Protein AF-W2S6Y9-F1 (afdb_monomer_lite)

InterPro domains:
  IPR001248 Purine-cytosine permease [PF02133] (31-110)
  IPR045225 Uracil/uridine/allantoin permease [PTHR30618] (17-111)

Sequence (151 aa):
MRFKRPHLKVEQPVSTFAEGNARWTNKDLDPVPPGNRKWGVTSFIAYWISDAFNAATWQFAAGIIAVGLTWRESLGIVALAFFIISFVIALNGAIGVLHHVPFPVIARASWVSCPPLEHSESGPLLDSRDTWTFPCTVSVSAACADRCRSK

Structure (mmCIF, N/CA/C/O backbone):
data_AF-W2S6Y9-F1
#
_entry.id   AF-W2S6Y9-F1
#
loop_
_atom_site.group_PDB
_atom_site.id
_atom_site.type_symbol
_atom_site.label_atom_id
_atom_site.label_alt_id
_atom_site.label_comp_id
_atom_site.label_asym_id
_atom_site.label_entity_id
_atom_site.label_seq_id
_atom_site.pdbx_PDB_ins_code
_atom_site.Cartn_x
_atom_site.Cartn_y
_atom_site.Cartn_z
_atom_site.occupancy
_atom_site.B_iso_or_equiv
_atom_site.auth_seq_id
_atom_site.auth_comp_id
_atom_site.auth_asym_id
_atom_site.auth_atom_id
_atom_site.pdbx_PDB_model_num
ATOM 1 N N . MET A 1 1 ? 12.642 -42.847 6.358 1.00 61.81 1 MET A N 1
ATOM 2 C CA . MET A 1 1 ? 12.407 -42.600 4.915 1.00 61.81 1 MET A CA 1
ATOM 3 C C . MET A 1 1 ? 12.895 -41.195 4.574 1.00 61.81 1 MET A C 1
ATOM 5 O O . MET A 1 1 ? 12.405 -40.245 5.169 1.00 61.81 1 MET A O 1
ATOM 9 N N . ARG A 1 2 ? 13.901 -41.037 3.696 1.00 67.75 2 ARG A N 1
ATOM 10 C CA . ARG A 1 2 ? 14.373 -39.710 3.249 1.00 67.75 2 ARG A CA 1
ATOM 11 C C . ARG A 1 2 ? 13.402 -39.172 2.197 1.00 67.75 2 ARG A C 1
ATOM 13 O O . ARG A 1 2 ? 13.396 -39.649 1.068 1.00 67.75 2 ARG A O 1
ATOM 20 N N . PHE A 1 3 ? 12.594 -38.189 2.575 1.00 73.88 3 PHE A N 1
ATOM 21 C CA . PHE A 1 3 ? 11.714 -37.477 1.654 1.00 73.88 3 PHE A CA 1
ATOM 22 C C . PHE A 1 3 ? 12.581 -36.632 0.702 1.00 73.88 3 PHE A C 1
ATOM 24 O O . PHE A 1 3 ? 13.118 -35.594 1.094 1.00 73.88 3 PHE A O 1
ATOM 31 N N . LYS A 1 4 ? 12.799 -37.100 -0.535 1.00 72.12 4 LYS A N 1
ATOM 32 C CA . LYS A 1 4 ? 13.439 -36.285 -1.579 1.00 72.12 4 LYS A CA 1
ATOM 33 C C . LYS A 1 4 ? 12.458 -35.177 -1.952 1.00 72.12 4 LYS A C 1
ATOM 35 O O . LYS A 1 4 ? 11.418 -35.450 -2.541 1.00 72.12 4 LYS A O 1
ATOM 40 N N . ARG A 1 5 ? 12.777 -33.932 -1.587 1.00 74.94 5 ARG A N 1
ATOM 41 C CA . ARG A 1 5 ? 11.980 -32.772 -1.999 1.00 74.94 5 ARG A CA 1
ATOM 42 C C . ARG A 1 5 ? 12.034 -32.657 -3.528 1.00 74.94 5 ARG A C 1
ATOM 44 O O . ARG A 1 5 ? 13.147 -32.601 -4.060 1.00 74.94 5 ARG A O 1
ATOM 51 N N . PRO A 1 6 ? 10.891 -32.615 -4.231 1.00 76.88 6 PRO A N 1
ATOM 52 C CA . PRO A 1 6 ? 10.895 -32.358 -5.664 1.00 76.88 6 PRO A CA 1
ATOM 53 C C . PRO A 1 6 ? 11.530 -30.984 -5.922 1.00 76.88 6 PRO A C 1
ATOM 55 O O . PRO A 1 6 ? 11.139 -29.985 -5.322 1.00 76.88 6 PRO A O 1
ATOM 58 N N . HIS A 1 7 ? 12.557 -30.947 -6.773 1.00 71.25 7 HIS A N 1
ATOM 59 C CA . HIS A 1 7 ? 13.182 -29.706 -7.228 1.00 71.25 7 HIS A CA 1
ATOM 60 C C . HIS A 1 7 ? 12.393 -29.185 -8.429 1.00 71.25 7 HIS A C 1
ATOM 62 O O . HIS A 1 7 ? 12.665 -29.554 -9.570 1.00 71.25 7 HIS A O 1
ATOM 68 N N . LEU A 1 8 ? 11.386 -28.352 -8.159 1.00 76.06 8 LEU A N 1
ATOM 69 C CA . LEU A 1 8 ? 10.663 -27.624 -9.195 1.00 76.06 8 LEU A CA 1
ATOM 70 C C . LEU A 1 8 ? 11.560 -26.478 -9.682 1.00 76.06 8 LEU A C 1
ATOM 72 O O . LEU A 1 8 ? 11.667 -25.440 -9.030 1.00 76.06 8 LEU A O 1
ATOM 76 N N . LYS A 1 9 ? 12.263 -26.695 -10.794 1.00 70.81 9 LYS A N 1
ATOM 77 C CA . LYS A 1 9 ? 13.073 -25.661 -11.441 1.00 70.81 9 LYS A CA 1
ATOM 78 C C . LYS A 1 9 ? 12.235 -25.043 -12.556 1.00 70.81 9 LYS A C 1
ATOM 80 O O . LYS A 1 9 ? 11.995 -25.690 -13.569 1.00 70.81 9 LYS A O 1
ATOM 85 N N . VAL A 1 10 ? 11.746 -23.828 -12.328 1.00 77.19 10 VAL A N 1
ATOM 86 C CA . VAL A 1 10 ? 11.043 -23.044 -13.350 1.00 77.19 10 VAL A CA 1
ATOM 87 C C . VAL A 1 10 ? 12.092 -22.404 -14.254 1.00 77.19 10 VAL A C 1
ATOM 89 O O . VAL A 1 10 ? 13.112 -21.918 -13.762 1.00 77.19 10 VAL A O 1
ATOM 92 N N . GLU A 1 11 ? 11.869 -22.445 -15.565 1.00 77.50 11 GLU A N 1
ATOM 93 C CA . GLU A 1 11 ? 12.715 -21.742 -16.527 1.00 77.50 11 GLU A CA 1
ATOM 94 C C . GLU A 1 11 ? 12.568 -20.235 -16.305 1.00 77.50 11 GLU A C 1
ATOM 96 O O . GLU A 1 11 ? 11.463 -19.694 -16.342 1.00 77.50 11 GLU A O 1
ATOM 101 N N . GLN A 1 12 ? 13.677 -19.573 -15.986 1.00 77.50 12 GLN A N 1
ATOM 102 C CA . GLN A 1 12 ? 13.677 -18.155 -15.656 1.00 77.50 12 GLN A CA 1
ATOM 103 C C . GLN A 1 12 ? 14.039 -17.350 -16.904 1.00 77.50 12 GLN A C 1
ATOM 105 O O . GLN A 1 12 ? 15.110 -17.579 -17.473 1.00 77.50 12 GLN A O 1
ATOM 110 N N . PRO A 1 13 ? 13.183 -16.412 -17.340 1.00 78.56 13 PRO A N 1
ATOM 111 C CA . PRO A 1 13 ? 13.528 -15.515 -18.429 1.00 78.56 13 PRO A CA 1
ATOM 112 C C . PRO A 1 13 ? 14.712 -14.627 -18.029 1.00 78.56 13 PRO A C 1
ATOM 114 O O . PRO A 1 13 ? 14.745 -14.048 -16.940 1.00 78.56 13 PRO A O 1
ATOM 117 N N . VAL A 1 14 ? 15.682 -14.512 -18.937 1.00 77.06 14 VAL A N 1
ATOM 118 C CA . VAL A 1 14 ? 16.871 -13.673 -18.747 1.00 77.06 14 VAL A CA 1
ATOM 119 C C . VAL A 1 14 ? 16.438 -12.215 -18.577 1.00 77.06 14 VAL A C 1
ATOM 121 O O . VAL A 1 14 ? 15.552 -11.734 -19.292 1.00 77.06 14 VAL A O 1
ATOM 124 N N . SER A 1 15 ? 17.025 -11.529 -17.599 1.00 78.56 15 SER A N 1
ATOM 125 C CA . SER A 1 15 ? 16.760 -10.112 -17.363 1.00 78.56 15 SER A CA 1
ATOM 126 C C . SER A 1 15 ? 17.440 -9.241 -18.421 1.00 78.56 15 SER A C 1
ATOM 128 O O . SER A 1 15 ? 18.446 -9.611 -19.019 1.00 78.56 15 SER A O 1
ATOM 130 N N . THR A 1 16 ? 16.873 -8.068 -18.674 1.00 77.50 16 THR A N 1
ATOM 131 C CA . THR A 1 16 ? 17.353 -7.132 -19.704 1.00 77.50 16 THR A CA 1
ATOM 132 C C . THR A 1 16 ? 18.446 -6.202 -19.167 1.00 77.50 16 THR A C 1
ATOM 134 O O . THR A 1 16 ? 19.237 -5.654 -19.940 1.00 77.50 16 THR A O 1
ATOM 137 N N . PHE A 1 17 ? 18.492 -6.005 -17.844 1.00 69.88 17 PHE A N 1
ATOM 138 C CA . PHE A 1 17 ? 19.339 -4.994 -17.203 1.00 69.88 17 PHE A CA 1
ATOM 139 C C . PHE A 1 17 ? 20.479 -5.561 -16.347 1.00 69.88 17 PHE A C 1
ATOM 141 O O . PHE A 1 17 ? 21.421 -4.822 -16.063 1.00 69.88 17 PHE A O 1
ATOM 148 N N . ALA A 1 18 ? 20.427 -6.833 -15.937 1.00 68.31 18 ALA A N 1
ATOM 149 C CA . ALA A 1 18 ? 21.387 -7.402 -14.991 1.00 68.31 18 ALA A CA 1
ATOM 150 C C . ALA A 1 18 ? 21.903 -8.785 -15.420 1.00 68.31 18 ALA A C 1
ATOM 152 O O . ALA A 1 18 ? 21.292 -9.812 -15.126 1.00 68.31 18 ALA A O 1
ATOM 153 N N . GLU A 1 19 ? 23.089 -8.813 -16.027 1.00 66.19 19 GLU A N 1
ATOM 154 C CA . GLU A 1 19 ? 23.834 -10.045 -16.308 1.00 66.19 19 GLU A CA 1
ATOM 155 C C . GLU A 1 19 ? 24.357 -10.650 -14.988 1.00 66.19 19 GLU A C 1
ATOM 157 O O . GLU A 1 19 ? 25.044 -9.975 -14.218 1.00 66.19 19 GLU A O 1
ATOM 162 N N . GLY A 1 20 ? 24.033 -11.909 -14.673 1.00 64.75 20 GLY A N 1
ATOM 163 C CA . GLY A 1 20 ? 24.495 -12.517 -13.422 1.00 64.75 20 GLY A CA 1
ATOM 164 C C . GLY A 1 20 ? 23.851 -13.854 -13.067 1.00 64.75 20 GLY A C 1
ATOM 165 O O . GLY A 1 20 ? 23.112 -14.452 -13.843 1.00 64.75 20 GLY A O 1
ATOM 166 N N . ASN A 1 21 ? 24.146 -14.347 -11.863 1.00 69.12 21 ASN A N 1
ATOM 167 C CA . ASN A 1 21 ? 23.610 -15.615 -11.366 1.00 69.12 21 ASN A CA 1
ATOM 168 C C . ASN A 1 21 ? 22.070 -15.581 -11.342 1.00 69.12 21 ASN A C 1
ATOM 170 O O . ASN A 1 21 ? 21.498 -14.792 -10.590 1.00 69.12 21 ASN A O 1
ATOM 174 N N . ALA A 1 22 ? 21.424 -16.485 -12.089 1.00 69.69 22 ALA A N 1
ATOM 175 C CA . ALA A 1 22 ? 19.964 -16.628 -12.200 1.00 69.69 22 ALA A CA 1
ATOM 176 C C . ALA A 1 22 ? 19.229 -16.707 -10.842 1.00 69.69 22 ALA A C 1
ATOM 178 O O . ALA A 1 22 ? 18.054 -16.382 -10.727 1.00 69.69 22 ALA A O 1
ATOM 179 N N . ARG A 1 23 ? 19.930 -17.061 -9.756 1.00 72.00 23 ARG A N 1
ATOM 180 C CA . ARG A 1 23 ? 19.391 -16.970 -8.391 1.00 72.00 23 ARG A CA 1
ATOM 181 C C . ARG A 1 23 ? 18.956 -15.549 -7.999 1.00 72.00 23 ARG A C 1
ATOM 183 O O . ARG A 1 23 ? 18.033 -15.397 -7.201 1.00 72.00 23 ARG A O 1
ATOM 190 N N . TRP A 1 24 ? 19.659 -14.526 -8.477 1.00 72.31 24 TRP A N 1
ATOM 191 C CA . TRP A 1 24 ? 19.546 -13.148 -7.992 1.00 72.31 24 TRP A CA 1
ATOM 192 C C . TRP A 1 24 ? 18.962 -12.172 -9.010 1.00 72.31 24 TRP A C 1
ATOM 194 O O . TRP A 1 24 ? 18.507 -11.102 -8.598 1.00 72.31 24 TRP A O 1
ATOM 204 N N . THR A 1 25 ? 18.958 -12.551 -10.288 1.00 75.19 25 THR A N 1
ATOM 205 C CA . THR A 1 25 ? 18.491 -11.751 -11.424 1.00 75.19 25 THR A CA 1
ATOM 206 C C . THR A 1 25 ? 17.412 -12.520 -12.191 1.00 75.19 25 THR A C 1
ATOM 208 O O . THR A 1 25 ? 17.544 -13.721 -12.410 1.00 75.19 25 THR A O 1
ATOM 211 N N . ASN A 1 26 ? 16.317 -11.844 -12.535 1.00 82.69 26 ASN A N 1
ATOM 212 C CA . ASN A 1 26 ? 15.193 -12.386 -13.303 1.00 82.69 26 ASN A CA 1
ATOM 213 C C . ASN A 1 26 ? 14.493 -11.220 -14.014 1.00 82.69 26 ASN A C 1
ATOM 215 O O . ASN A 1 26 ? 14.498 -10.106 -13.490 1.00 82.69 26 ASN A O 1
ATOM 219 N N . LYS A 1 27 ? 13.850 -11.469 -15.158 1.00 83.50 27 LYS A N 1
ATOM 220 C CA . LYS A 1 27 ? 13.070 -10.461 -15.893 1.00 83.50 27 LYS A CA 1
ATOM 221 C C . LYS A 1 27 ? 11.992 -9.783 -15.042 1.00 83.50 27 LYS A C 1
ATOM 223 O O . LYS A 1 27 ? 11.712 -8.608 -15.232 1.00 83.50 27 LYS A O 1
ATOM 228 N N . ASP A 1 28 ? 11.413 -10.493 -14.076 1.00 83.69 28 ASP A N 1
ATOM 229 C CA . ASP A 1 28 ? 10.385 -9.935 -13.180 1.00 83.69 28 ASP A CA 1
ATOM 230 C C . ASP A 1 28 ? 10.937 -8.895 -12.189 1.00 83.69 28 ASP A C 1
ATOM 232 O O . ASP A 1 28 ? 10.174 -8.171 -11.551 1.00 83.69 28 ASP A O 1
ATOM 236 N N . LEU A 1 29 ? 12.264 -8.840 -12.023 1.00 83.94 29 LEU A N 1
ATOM 237 C CA . LEU A 1 29 ? 12.941 -7.852 -11.184 1.00 83.94 29 LEU A CA 1
ATOM 238 C C . LEU A 1 29 ? 13.328 -6.589 -11.963 1.00 83.94 29 LEU A C 1
ATOM 240 O O . LEU A 1 29 ? 13.745 -5.608 -11.344 1.00 83.94 29 LEU A O 1
ATOM 244 N N . ASP A 1 30 ? 13.196 -6.614 -13.289 1.00 84.81 30 ASP A N 1
ATOM 245 C CA . ASP A 1 30 ? 13.523 -5.479 -14.137 1.00 84.81 30 ASP A CA 1
ATOM 246 C C . ASP A 1 30 ? 12.503 -4.340 -13.964 1.00 84.81 30 ASP A C 1
ATOM 248 O O . ASP A 1 30 ? 11.319 -4.588 -13.704 1.00 84.81 30 ASP A O 1
ATOM 252 N N . PRO A 1 31 ? 12.926 -3.076 -14.143 1.00 85.75 31 PRO A N 1
ATOM 253 C CA . PRO A 1 31 ? 12.009 -1.948 -14.167 1.00 85.75 31 PRO A CA 1
ATOM 254 C C . PRO A 1 31 ? 10.929 -2.118 -15.239 1.00 85.75 31 PRO A C 1
ATOM 256 O O . PRO A 1 31 ? 11.200 -2.531 -16.369 1.00 85.75 31 PRO A O 1
ATOM 259 N N . VAL A 1 32 ? 9.691 -1.743 -14.911 1.00 86.06 32 VAL A N 1
ATOM 260 C CA . VAL A 1 32 ? 8.571 -1.894 -15.850 1.00 86.06 32 VAL A CA 1
ATOM 261 C C . VAL A 1 32 ? 8.661 -0.837 -16.966 1.00 86.06 32 VAL A C 1
ATOM 263 O O . VAL A 1 32 ? 8.585 0.373 -16.683 1.00 86.06 32 VAL A O 1
ATOM 266 N N . PRO A 1 33 ? 8.761 -1.249 -18.248 1.00 84.88 33 PRO A N 1
ATOM 267 C CA . PRO A 1 33 ? 8.843 -0.313 -19.362 1.00 84.88 33 PRO A CA 1
ATOM 268 C C . PRO A 1 33 ? 7.520 0.452 -19.530 1.00 84.88 33 PRO A C 1
ATOM 270 O O . PRO A 1 33 ? 6.461 -0.086 -19.191 1.00 84.88 33 PRO A O 1
ATOM 273 N N . PRO A 1 34 ? 7.534 1.677 -20.093 1.00 83.69 34 PRO A N 1
ATOM 274 C CA . PRO A 1 34 ? 6.348 2.532 -20.199 1.00 83.69 34 PRO A CA 1
ATOM 275 C C . PRO A 1 34 ? 5.122 1.852 -20.823 1.00 83.69 34 PRO A C 1
ATOM 277 O O . PRO A 1 34 ? 4.022 1.988 -20.298 1.00 83.69 34 PRO A O 1
ATOM 280 N N . GLY A 1 35 ? 5.311 1.047 -21.877 1.00 85.69 35 GLY A N 1
ATOM 281 C CA . GLY A 1 35 ? 4.220 0.338 -22.561 1.00 85.69 35 GLY A CA 1
ATOM 282 C C . GLY A 1 35 ? 3.516 -0.740 -21.724 1.00 85.69 35 GLY A C 1
ATOM 283 O O . GLY A 1 35 ? 2.393 -1.126 -22.038 1.00 85.69 35 GLY A O 1
ATOM 284 N N . ASN A 1 36 ? 4.136 -1.201 -20.632 1.00 85.12 36 ASN A N 1
ATOM 285 C CA . ASN A 1 36 ? 3.571 -2.219 -19.741 1.00 85.12 36 ASN A CA 1
ATOM 286 C C . ASN A 1 36 ? 2.962 -1.629 -18.456 1.00 85.12 36 ASN A C 1
ATOM 288 O O . ASN A 1 36 ? 2.455 -2.375 -17.617 1.00 85.12 36 ASN A O 1
ATOM 292 N N . ARG A 1 37 ? 2.957 -0.300 -18.297 1.00 87.81 37 ARG A N 1
ATOM 293 C CA . ARG A 1 37 ? 2.381 0.395 -17.134 1.00 87.81 37 ARG A CA 1
ATOM 294 C C . ARG A 1 37 ? 0.866 0.537 -17.299 1.00 87.81 37 ARG A C 1
ATOM 296 O O . ARG A 1 37 ? 0.364 1.578 -17.700 1.00 87.81 37 ARG A O 1
ATOM 303 N N . LYS A 1 38 ? 0.136 -0.544 -17.018 1.00 88.19 38 LYS A N 1
ATOM 304 C CA . LYS A 1 38 ? -1.327 -0.621 -17.219 1.00 88.19 38 LYS A CA 1
ATOM 305 C C . LYS A 1 38 ? -2.160 -0.153 -16.022 1.00 88.19 38 LYS A C 1
ATOM 307 O O . LYS A 1 38 ? -3.370 -0.006 -16.146 1.00 88.19 38 LYS A O 1
ATOM 312 N N . TRP A 1 39 ? -1.535 0.038 -14.861 1.00 87.62 39 TRP A N 1
ATOM 313 C CA . TRP A 1 39 ? -2.229 0.453 -13.644 1.00 87.62 39 TRP A CA 1
ATOM 314 C C . TRP A 1 39 ? -2.542 1.947 -13.678 1.00 87.62 39 TRP A C 1
ATOM 316 O O . TRP A 1 39 ? -1.636 2.776 -13.723 1.00 87.62 39 TRP A O 1
ATOM 326 N N . GLY A 1 40 ? -3.834 2.269 -13.641 1.00 87.88 40 GLY A N 1
ATOM 327 C CA . GLY A 1 40 ? -4.336 3.634 -13.522 1.00 87.88 40 GLY A CA 1
ATOM 328 C C . GLY A 1 40 ? -4.931 3.918 -12.144 1.00 87.88 40 GLY A C 1
ATOM 329 O O . GLY A 1 40 ? -4.921 3.080 -11.241 1.00 87.88 40 GLY A O 1
ATOM 330 N N . VAL A 1 41 ? -5.518 5.106 -12.003 1.00 90.56 41 VAL A N 1
ATOM 331 C CA . VAL A 1 41 ? -6.154 5.561 -10.755 1.00 90.56 41 VAL A CA 1
ATOM 332 C C . VAL A 1 41 ? -7.311 4.646 -10.335 1.00 90.56 41 VAL A C 1
ATOM 334 O O . VAL A 1 41 ? -7.463 4.338 -9.157 1.00 90.56 41 VAL A O 1
ATOM 337 N N . THR A 1 42 ? -8.098 4.144 -11.287 1.00 92.69 42 THR A N 1
ATOM 338 C CA . THR A 1 42 ? -9.206 3.213 -11.010 1.00 92.69 42 THR A CA 1
ATOM 339 C C . THR A 1 42 ? -8.724 1.875 -10.460 1.00 92.69 42 THR A C 1
ATOM 341 O O . THR A 1 42 ? -9.309 1.369 -9.507 1.00 92.69 42 THR A O 1
ATOM 344 N N . SER A 1 43 ? -7.632 1.325 -11.001 1.00 93.00 43 SER A N 1
ATOM 345 C CA . SER A 1 43 ? -7.001 0.111 -10.466 1.00 93.00 43 SER A CA 1
ATOM 346 C C . SER A 1 43 ? -6.510 0.323 -9.035 1.00 93.00 43 SER A C 1
ATOM 348 O O . SER A 1 43 ? -6.683 -0.551 -8.191 1.00 93.00 43 SER A O 1
ATOM 350 N N . PHE A 1 44 ? -5.956 1.502 -8.745 1.00 89.62 44 PHE A N 1
ATOM 351 C CA . PHE A 1 44 ? -5.499 1.865 -7.407 1.00 89.62 44 PHE A CA 1
ATOM 352 C C . PHE A 1 44 ? -6.657 1.959 -6.404 1.00 89.62 44 PHE A C 1
ATOM 354 O O . PHE A 1 44 ? -6.579 1.377 -5.327 1.00 89.62 44 PHE A O 1
ATOM 361 N N . ILE A 1 45 ? -7.763 2.618 -6.765 1.00 92.81 45 ILE A N 1
ATOM 362 C CA . ILE A 1 45 ? -8.955 2.700 -5.905 1.00 92.81 45 ILE A CA 1
ATOM 363 C C . ILE A 1 45 ? -9.536 1.303 -5.653 1.00 92.81 45 ILE A C 1
ATOM 365 O O . ILE A 1 45 ? -9.812 0.949 -4.510 1.00 92.81 45 ILE A O 1
ATOM 369 N N . ALA A 1 46 ? -9.682 0.490 -6.703 1.00 94.06 46 ALA A N 1
ATOM 370 C CA . ALA A 1 46 ? -10.201 -0.870 -6.580 1.00 94.06 46 ALA A CA 1
ATOM 371 C C . ALA A 1 46 ? -9.319 -1.749 -5.675 1.00 94.06 46 ALA A C 1
ATOM 373 O O . ALA A 1 46 ? -9.842 -2.518 -4.870 1.00 94.06 46 ALA A O 1
ATOM 374 N N . TYR A 1 47 ? -7.995 -1.597 -5.765 1.00 92.44 47 TYR A N 1
ATOM 375 C CA . TYR A 1 47 ? -7.042 -2.276 -4.890 1.00 92.44 47 TYR A CA 1
ATOM 376 C C . TYR A 1 47 ? -7.256 -1.916 -3.413 1.00 92.44 47 TYR A C 1
ATOM 378 O O . TYR A 1 47 ? -7.374 -2.814 -2.585 1.00 92.44 47 TYR A O 1
ATOM 386 N N . TRP A 1 48 ? -7.387 -0.628 -3.081 1.00 90.75 48 TRP A N 1
ATOM 387 C CA . TRP A 1 48 ? -7.598 -0.200 -1.691 1.00 90.75 48 TRP A CA 1
ATOM 388 C C . TRP A 1 48 ? -8.958 -0.598 -1.128 1.00 90.75 48 TRP A C 1
ATOM 390 O O . TRP A 1 48 ? -9.059 -0.942 0.047 1.00 90.75 48 TRP A O 1
ATOM 400 N N . ILE A 1 49 ? -10.000 -0.603 -1.962 1.00 91.50 49 ILE A N 1
ATOM 401 C CA . ILE A 1 49 ? -11.302 -1.148 -1.567 1.00 91.50 49 ILE A CA 1
ATOM 402 C C . ILE A 1 49 ? -11.150 -2.634 -1.231 1.00 91.50 49 ILE A C 1
ATOM 404 O O . ILE A 1 49 ? -11.612 -3.069 -0.181 1.00 91.50 49 ILE A O 1
ATOM 408 N N . SER A 1 50 ? -10.464 -3.403 -2.082 1.00 93.00 50 SER A N 1
ATOM 409 C CA . SER A 1 50 ? -10.215 -4.825 -1.833 1.00 93.00 50 SER A CA 1
ATOM 410 C C . SER A 1 50 ? -9.412 -5.070 -0.552 1.00 93.00 50 SER A C 1
ATOM 412 O O . SER A 1 50 ? -9.702 -6.030 0.154 1.00 93.00 50 SER A O 1
ATOM 414 N N . ASP A 1 51 ? -8.421 -4.232 -0.249 1.00 90.88 51 ASP A N 1
ATOM 415 C CA . ASP A 1 51 ? -7.602 -4.350 0.965 1.00 90.88 51 ASP A CA 1
ATOM 416 C C . ASP A 1 51 ? -8.411 -4.074 2.245 1.00 90.88 51 ASP A C 1
ATOM 418 O O . ASP A 1 51 ? -8.272 -4.785 3.243 1.00 90.88 51 ASP A O 1
ATOM 422 N N . ALA A 1 52 ? -9.343 -3.116 2.191 1.00 87.81 52 ALA A N 1
ATOM 423 C CA . ALA A 1 52 ? -10.250 -2.818 3.300 1.00 87.81 52 ALA A CA 1
ATOM 424 C C . ALA A 1 52 ? -11.204 -3.985 3.635 1.00 87.81 52 ALA A C 1
ATOM 426 O O . ALA A 1 52 ? -11.678 -4.104 4.770 1.00 87.81 52 ALA A O 1
ATOM 427 N N . PHE A 1 53 ? -11.471 -4.876 2.674 1.00 89.94 53 PHE A N 1
ATOM 428 C CA . PHE A 1 53 ? -12.273 -6.090 2.856 1.00 89.94 53 PHE A CA 1
ATOM 429 C C . PHE A 1 53 ? -11.437 -7.271 3.369 1.00 89.94 53 PHE A C 1
ATOM 431 O O . PHE A 1 53 ? -11.444 -8.359 2.792 1.00 89.94 53 PHE A O 1
ATOM 438 N N . ASN A 1 54 ? -10.735 -7.082 4.488 1.00 90.06 54 ASN A N 1
ATOM 439 C CA . ASN A 1 54 ? -10.002 -8.154 5.158 1.00 90.06 54 ASN A CA 1
ATOM 440 C C . ASN A 1 54 ? -10.474 -8.358 6.614 1.00 90.06 54 ASN A C 1
ATOM 442 O O . ASN A 1 54 ? -10.932 -7.437 7.293 1.00 90.06 54 ASN A O 1
ATOM 446 N N . ALA A 1 55 ? -10.359 -9.595 7.111 1.00 91.12 55 ALA A N 1
ATOM 447 C CA . ALA A 1 55 ? -10.824 -9.943 8.457 1.00 91.12 55 ALA A CA 1
ATOM 448 C C . ALA A 1 55 ? -10.010 -9.249 9.564 1.00 91.12 55 ALA A C 1
ATOM 450 O O . ALA A 1 55 ? -10.565 -8.882 10.598 1.00 91.12 55 ALA A O 1
ATOM 451 N N . ALA A 1 56 ? -8.711 -9.039 9.341 1.00 89.50 56 ALA A N 1
ATOM 452 C CA . ALA A 1 56 ? -7.820 -8.407 10.312 1.00 89.50 56 ALA A CA 1
ATOM 453 C C . ALA A 1 56 ? -8.235 -6.957 10.625 1.00 89.50 56 ALA A C 1
ATOM 455 O O . ALA A 1 56 ? -8.242 -6.546 11.783 1.00 89.50 56 ALA A O 1
ATOM 456 N N . THR A 1 57 ? -8.655 -6.200 9.612 1.00 88.06 57 THR A N 1
ATOM 457 C CA . THR A 1 57 ? -9.121 -4.813 9.748 1.00 88.06 57 THR A CA 1
ATOM 458 C C . THR A 1 57 ? -10.422 -4.751 10.536 1.00 88.06 57 THR A C 1
ATOM 460 O O . THR A 1 57 ? -10.597 -3.889 11.396 1.00 88.06 57 THR A O 1
ATOM 463 N N . TRP A 1 58 ? -11.329 -5.698 10.298 1.00 89.00 58 TRP A N 1
ATOM 464 C CA . TRP A 1 58 ? -12.600 -5.758 11.021 1.00 89.00 58 TRP A CA 1
ATOM 465 C C . TRP A 1 58 ? -12.394 -6.151 12.485 1.00 89.00 58 TRP A C 1
ATOM 467 O O . TRP A 1 58 ? -13.023 -5.583 13.376 1.00 89.00 58 TRP A O 1
ATOM 477 N N . GLN A 1 59 ? -11.460 -7.069 12.746 1.00 91.38 59 GLN A N 1
ATOM 478 C CA . GLN A 1 59 ? -11.049 -7.437 14.100 1.00 91.38 59 GLN A CA 1
ATOM 479 C C . GLN A 1 59 ? -10.395 -6.269 14.840 1.00 91.38 59 GLN A C 1
ATOM 481 O O . GLN A 1 59 ? -10.684 -6.064 16.017 1.00 91.38 59 GLN A O 1
ATOM 486 N N . PHE A 1 60 ? -9.563 -5.477 14.161 1.00 87.19 60 PHE A N 1
ATOM 487 C CA . PHE A 1 60 ? -8.959 -4.280 14.741 1.00 87.19 60 PHE A CA 1
ATOM 488 C C . PHE A 1 60 ? -10.025 -3.272 15.198 1.00 87.19 60 PHE A C 1
ATOM 490 O O . PHE A 1 60 ? -9.992 -2.817 16.341 1.00 87.19 60 PHE A O 1
ATOM 497 N N . ALA A 1 61 ? -11.019 -2.989 14.350 1.00 86.81 61 ALA A N 1
ATOM 498 C CA . ALA A 1 61 ? -12.126 -2.102 14.706 1.00 86.81 61 ALA A CA 1
ATOM 499 C C . ALA A 1 61 ? -12.957 -2.646 15.886 1.00 86.81 61 ALA A C 1
ATOM 501 O O . ALA A 1 61 ? -13.293 -1.896 16.804 1.00 86.81 61 ALA A O 1
ATOM 502 N N . ALA A 1 62 ? -13.243 -3.953 15.900 1.00 88.88 62 ALA A N 1
ATOM 503 C CA . ALA A 1 62 ? -13.962 -4.601 16.997 1.00 88.88 62 ALA A CA 1
ATOM 504 C C . ALA A 1 62 ? -13.175 -4.565 18.321 1.00 88.88 62 ALA A C 1
ATOM 506 O O . ALA A 1 62 ? -13.763 -4.360 19.383 1.00 88.88 62 ALA A O 1
ATOM 507 N N . GLY A 1 63 ? -11.848 -4.712 18.261 1.00 90.81 63 GLY A N 1
ATOM 508 C CA . GLY A 1 63 ? -10.971 -4.672 19.429 1.00 90.81 63 GLY A CA 1
ATOM 509 C C . GLY A 1 63 ? -11.009 -3.330 20.161 1.00 90.81 63 GLY A C 1
ATOM 510 O O . GLY A 1 63 ? -11.061 -3.311 21.385 1.00 90.81 63 GLY A O 1
ATOM 511 N N . ILE A 1 64 ? -11.067 -2.210 19.435 1.00 89.06 64 ILE A N 1
ATOM 512 C CA . ILE A 1 64 ? -11.120 -0.867 20.043 1.00 89.06 64 ILE A CA 1
ATOM 513 C C . ILE A 1 64 ? -12.422 -0.668 20.832 1.00 89.06 64 ILE A C 1
ATOM 515 O O . ILE A 1 64 ? -12.401 -0.128 21.937 1.00 89.06 64 ILE A O 1
ATOM 519 N N . ILE A 1 65 ? -13.543 -1.163 20.304 1.00 89.88 65 ILE A N 1
ATOM 520 C CA . ILE A 1 65 ? -14.836 -1.113 20.999 1.00 89.88 65 ILE A CA 1
ATOM 521 C C . ILE A 1 65 ? -14.816 -2.033 22.229 1.00 89.88 65 I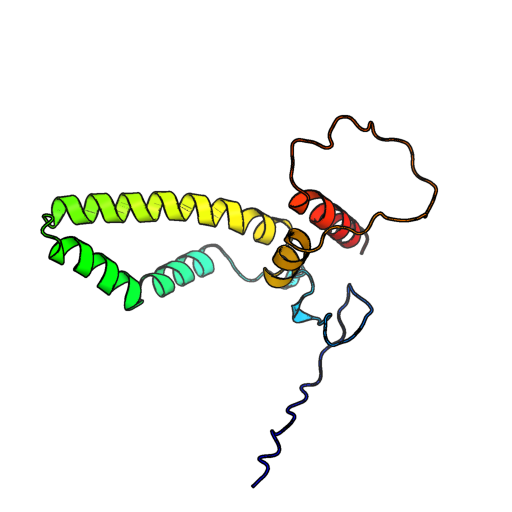LE A C 1
ATOM 523 O O . ILE A 1 65 ? -15.304 -1.654 23.292 1.00 89.88 65 ILE A O 1
ATOM 527 N N . ALA A 1 66 ? -14.205 -3.218 22.121 1.00 89.56 66 A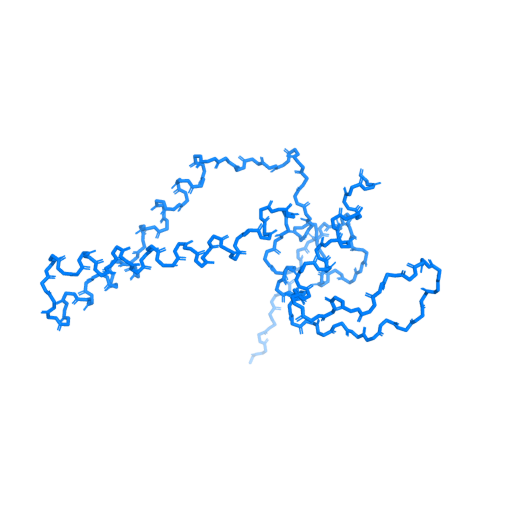LA A N 1
ATOM 528 C CA . ALA A 1 66 ? -14.091 -4.169 23.229 1.00 89.56 66 ALA A CA 1
ATOM 529 C C . ALA A 1 66 ? -13.259 -3.639 24.414 1.00 89.56 66 ALA A C 1
ATOM 531 O O . ALA A 1 66 ? -13.489 -4.047 25.549 1.00 89.56 66 ALA A O 1
ATOM 532 N N . VAL A 1 67 ? -12.327 -2.710 24.171 1.00 88.50 67 VAL A N 1
ATOM 533 C CA . VAL A 1 67 ? -11.523 -2.037 25.212 1.00 88.50 67 VAL A CA 1
ATOM 534 C C . VAL A 1 67 ? -12.358 -1.038 26.036 1.00 88.50 67 VAL A C 1
ATOM 536 O O . VAL A 1 67 ? -11.925 -0.607 27.102 1.00 88.50 67 VAL A O 1
ATOM 539 N N . GLY A 1 68 ? -13.579 -0.710 25.597 1.00 86.88 68 GLY A N 1
ATOM 540 C CA . GLY A 1 68 ? -14.530 0.123 26.340 1.00 86.88 68 GLY A CA 1
ATOM 541 C C . GLY A 1 68 ? -14.707 1.541 25.797 1.00 86.88 68 GLY A C 1
ATOM 542 O O . GLY A 1 68 ? -15.342 2.360 26.458 1.00 86.88 68 GLY A O 1
ATOM 543 N N . LEU A 1 69 ? -14.176 1.850 24.608 1.00 87.06 69 LEU A N 1
ATOM 544 C CA . LEU A 1 69 ? -14.416 3.139 23.955 1.00 87.06 69 LEU A CA 1
ATOM 545 C C . LEU A 1 69 ? -15.816 3.189 23.343 1.00 87.06 69 LEU A C 1
ATOM 547 O O . LEU A 1 69 ? -16.323 2.201 22.805 1.00 87.06 69 LEU A O 1
ATOM 551 N N . THR A 1 70 ? -16.431 4.373 23.349 1.00 91.25 70 THR A N 1
ATOM 552 C CA . THR A 1 70 ? -17.698 4.550 22.638 1.00 91.25 70 THR A CA 1
ATOM 553 C C . THR A 1 70 ? -17.484 4.425 21.127 1.00 91.25 70 THR A C 1
ATOM 555 O O . THR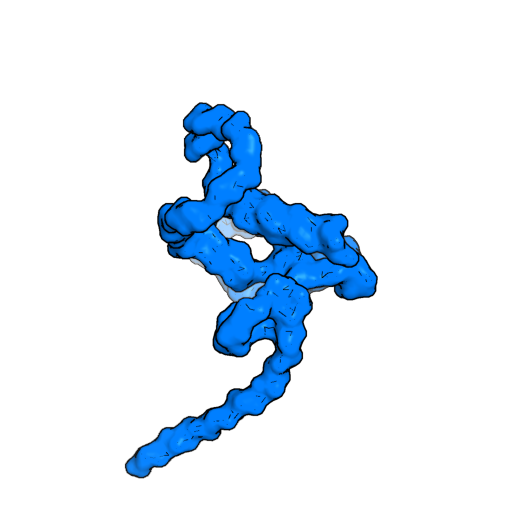 A 1 70 ? -16.404 4.700 20.593 1.00 91.25 70 THR A O 1
ATOM 558 N N . TRP A 1 71 ? -18.527 4.027 20.393 1.00 86.75 71 TRP A N 1
ATOM 559 C CA . TRP A 1 71 ? -18.444 3.856 18.936 1.00 86.75 71 TRP A CA 1
ATOM 560 C C . TRP A 1 71 ? -18.047 5.152 18.205 1.00 86.75 71 TRP A C 1
ATOM 562 O O . TRP A 1 71 ? -17.369 5.101 17.182 1.00 86.75 71 TRP A O 1
ATOM 572 N N . ARG A 1 72 ? -18.422 6.319 18.750 1.00 89.81 72 ARG A N 1
ATOM 573 C CA . ARG A 1 72 ? -18.088 7.639 18.188 1.00 89.81 72 ARG A CA 1
ATOM 574 C C . ARG A 1 72 ? -16.598 7.950 18.312 1.00 89.81 72 ARG A C 1
ATOM 576 O O . ARG A 1 72 ? -15.988 8.399 17.347 1.00 89.81 72 ARG A O 1
ATOM 583 N N . GLU A 1 73 ? -16.017 7.685 19.478 1.00 89.62 73 GLU A N 1
ATOM 584 C CA . GLU A 1 73 ? -14.584 7.885 19.734 1.00 89.62 73 GLU A CA 1
ATOM 585 C C . GLU A 1 73 ? -13.744 6.884 18.941 1.00 89.62 73 GLU A C 1
ATOM 587 O O . GLU A 1 73 ? -12.734 7.245 18.340 1.00 89.62 73 GLU A O 1
ATOM 592 N N . SER A 1 74 ? -14.220 5.639 18.867 1.00 89.06 74 SER A N 1
ATOM 593 C CA . SER A 1 74 ? -13.573 4.559 18.124 1.00 89.06 74 SER A CA 1
ATOM 594 C C . SER A 1 74 ? -13.458 4.894 16.635 1.00 89.06 74 SER A C 1
ATOM 596 O O . SER A 1 74 ? -12.382 4.753 16.060 1.00 89.06 74 SER A O 1
ATOM 598 N N . LEU A 1 75 ? -14.524 5.416 16.012 1.00 89.88 75 LEU A N 1
ATOM 599 C CA . LEU A 1 75 ? -14.478 5.875 14.617 1.00 89.88 75 LEU A CA 1
ATOM 600 C C . LEU A 1 75 ? -13.454 6.998 14.404 1.00 89.88 75 LEU A C 1
ATOM 602 O O . LEU A 1 75 ? -12.729 6.975 13.411 1.00 89.88 75 LEU A O 1
ATOM 606 N N . GLY A 1 76 ? -13.364 7.952 15.337 1.00 91.31 76 GLY A N 1
ATOM 607 C CA . GLY A 1 76 ? -12.392 9.044 15.265 1.00 91.31 76 GLY A CA 1
ATOM 608 C C . GLY A 1 76 ? -10.942 8.554 15.321 1.00 91.31 76 GLY A C 1
ATOM 609 O O . GLY A 1 76 ? -10.121 8.953 14.496 1.00 91.31 76 GLY A O 1
ATOM 610 N N . ILE A 1 77 ? -10.635 7.641 16.247 1.00 91.31 77 ILE A N 1
ATOM 611 C CA . ILE A 1 77 ? -9.289 7.065 16.401 1.00 91.31 77 ILE A CA 1
ATOM 612 C C . ILE A 1 77 ? -8.914 6.217 15.186 1.00 91.31 77 ILE A C 1
ATOM 614 O O . ILE A 1 77 ? -7.798 6.333 14.683 1.00 91.31 77 ILE A O 1
ATOM 618 N N . VAL A 1 78 ? -9.841 5.396 14.685 1.00 90.00 78 VAL A N 1
ATOM 619 C CA . VAL A 1 78 ? -9.612 4.566 13.495 1.00 90.00 78 VAL A CA 1
ATOM 620 C C . VAL A 1 78 ? -9.333 5.443 12.272 1.00 90.00 78 VAL A C 1
ATOM 622 O O . VAL A 1 78 ? -8.357 5.201 11.564 1.00 90.00 78 VAL A O 1
ATOM 625 N N . ALA A 1 79 ? -10.125 6.496 12.050 1.00 91.25 79 ALA A N 1
ATOM 626 C CA . ALA A 1 79 ? -9.904 7.428 10.945 1.00 91.25 79 ALA A CA 1
ATOM 627 C C . ALA A 1 79 ? -8.534 8.124 11.038 1.00 91.25 79 ALA A C 1
ATOM 629 O O . ALA A 1 79 ? -7.810 8.200 10.044 1.00 91.25 79 ALA A O 1
ATOM 630 N N . LEU A 1 80 ? -8.145 8.577 12.234 1.00 94.12 80 LEU A N 1
ATOM 631 C CA . LEU A 1 80 ? -6.840 9.197 12.466 1.00 94.12 80 LEU A CA 1
ATOM 632 C C . LEU A 1 80 ? -5.684 8.211 12.235 1.00 94.12 80 LEU A C 1
ATOM 634 O O . LEU A 1 80 ? -4.689 8.566 11.604 1.00 94.12 80 LEU A O 1
ATOM 638 N N . ALA A 1 81 ? -5.820 6.970 12.704 1.00 91.50 81 ALA A N 1
ATOM 639 C CA . ALA A 1 81 ? -4.815 5.932 12.508 1.00 91.50 81 ALA A CA 1
ATOM 640 C C . ALA A 1 81 ? -4.585 5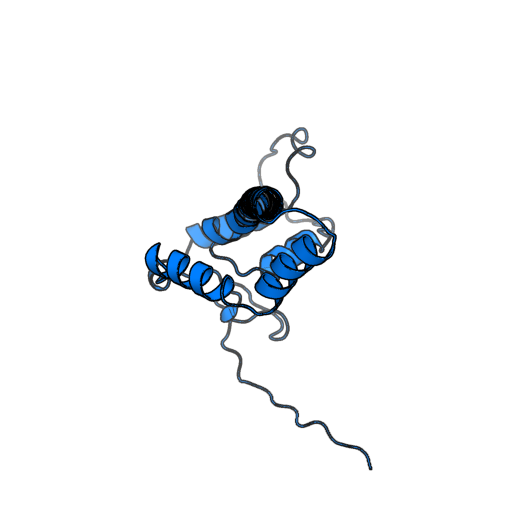.654 11.014 1.00 91.50 81 ALA A C 1
ATOM 642 O O . ALA A 1 81 ? -3.445 5.703 10.550 1.00 91.50 81 ALA A O 1
ATOM 643 N N . PHE A 1 82 ? -5.657 5.444 10.242 1.00 91.38 82 PHE A N 1
ATOM 644 C CA . PHE A 1 82 ? -5.552 5.229 8.795 1.00 91.38 82 PHE A CA 1
ATOM 645 C C . PHE A 1 82 ? -4.984 6.444 8.055 1.00 91.38 82 PHE A C 1
ATOM 647 O O . PHE A 1 82 ? -4.218 6.271 7.108 1.00 91.38 82 PHE A O 1
ATOM 654 N N . PHE A 1 83 ? -5.286 7.664 8.504 1.00 94.19 83 PHE A N 1
ATOM 655 C CA . PHE A 1 83 ? -4.711 8.880 7.930 1.00 94.19 83 PHE A CA 1
ATOM 656 C C . PHE A 1 83 ? -3.185 8.944 8.106 1.00 94.19 83 PHE A C 1
ATOM 658 O O . PHE A 1 83 ? -2.456 9.182 7.141 1.00 94.19 83 PHE A O 1
ATOM 665 N N . ILE A 1 84 ? -2.683 8.662 9.313 1.00 95.75 84 ILE A N 1
ATOM 666 C CA . ILE A 1 84 ? -1.238 8.636 9.595 1.00 95.75 84 ILE A CA 1
ATOM 667 C C . ILE A 1 84 ? -0.553 7.533 8.779 1.00 95.75 84 ILE A C 1
ATOM 669 O O . ILE A 1 84 ? 0.479 7.768 8.147 1.00 95.75 84 ILE A O 1
ATOM 673 N N . ILE A 1 85 ? -1.148 6.338 8.749 1.00 93.19 85 ILE A N 1
ATOM 674 C CA . ILE A 1 85 ? -0.630 5.198 7.986 1.00 93.19 85 ILE A CA 1
ATOM 675 C C . ILE A 1 85 ? -0.561 5.533 6.491 1.00 93.19 85 ILE A C 1
ATOM 677 O O . ILE A 1 85 ? 0.457 5.262 5.853 1.00 93.19 85 ILE A O 1
ATOM 681 N N . SER A 1 86 ? -1.591 6.181 5.939 1.00 91.94 86 SER A N 1
ATOM 682 C CA . SER A 1 86 ? -1.619 6.589 4.532 1.00 91.94 86 SER A CA 1
ATOM 683 C C . SER A 1 86 ? -0.426 7.471 4.163 1.00 91.94 86 SER A C 1
ATOM 685 O O . SER A 1 86 ? 0.134 7.310 3.079 1.00 91.94 86 SER A O 1
ATOM 687 N N . PHE A 1 87 ? -0.017 8.386 5.044 1.00 94.06 87 PHE A N 1
ATOM 688 C CA . PHE A 1 87 ? 1.131 9.254 4.790 1.00 94.06 87 PHE A CA 1
ATOM 689 C C . PHE A 1 87 ? 2.438 8.457 4.724 1.00 94.06 87 PHE A C 1
ATOM 691 O O . PHE A 1 87 ? 3.212 8.593 3.775 1.00 94.06 87 PHE A O 1
ATOM 698 N N . VAL A 1 88 ? 2.658 7.565 5.692 1.00 93.25 88 VAL A N 1
ATOM 699 C CA . VAL A 1 88 ? 3.855 6.714 5.732 1.00 93.25 88 VAL A CA 1
ATOM 700 C C . VAL A 1 88 ? 3.915 5.795 4.510 1.00 93.25 88 VAL A C 1
ATOM 702 O O . VAL A 1 88 ? 4.972 5.671 3.889 1.00 93.25 88 VAL A O 1
ATOM 705 N N . ILE A 1 89 ? 2.791 5.188 4.119 1.00 91.06 89 ILE A N 1
ATOM 706 C CA . ILE A 1 89 ? 2.716 4.330 2.930 1.00 91.06 89 ILE A CA 1
ATOM 707 C C . ILE A 1 89 ? 3.001 5.134 1.658 1.00 91.06 89 ILE A C 1
ATOM 709 O O . ILE A 1 89 ? 3.770 4.671 0.817 1.00 91.06 89 ILE A O 1
ATOM 713 N N . ALA A 1 90 ? 2.444 6.341 1.520 1.00 90.25 90 ALA A N 1
ATOM 714 C CA . ALA A 1 90 ? 2.682 7.192 0.356 1.00 90.25 90 ALA A CA 1
ATOM 715 C C . ALA A 1 90 ? 4.167 7.563 0.204 1.00 90.25 90 ALA A C 1
ATOM 717 O O . ALA A 1 90 ? 4.716 7.465 -0.894 1.00 90.25 90 ALA A O 1
ATOM 718 N N . LEU A 1 91 ? 4.839 7.912 1.307 1.00 88.94 91 LEU A N 1
ATOM 719 C CA . LEU A 1 91 ? 6.274 8.210 1.299 1.00 88.94 91 LEU A CA 1
ATOM 720 C C . LEU A 1 91 ? 7.120 6.988 0.920 1.00 88.94 91 LEU A C 1
ATOM 722 O O . LEU A 1 91 ? 8.038 7.103 0.110 1.00 88.94 91 LEU A O 1
ATOM 726 N N . ASN A 1 92 ? 6.793 5.809 1.452 1.00 88.19 92 ASN A N 1
ATOM 727 C CA . ASN A 1 92 ? 7.497 4.571 1.105 1.00 88.19 92 ASN A CA 1
ATOM 728 C C . ASN A 1 92 ? 7.244 4.149 -0.354 1.00 88.19 92 ASN A C 1
ATOM 730 O O . ASN A 1 92 ? 8.142 3.643 -1.025 1.00 88.19 92 ASN A O 1
ATOM 734 N N . GLY A 1 93 ? 6.035 4.387 -0.868 1.00 86.38 93 GLY A N 1
ATOM 735 C CA . GLY A 1 93 ? 5.647 4.070 -2.242 1.00 86.38 93 GLY A CA 1
ATOM 736 C C . GLY A 1 93 ? 6.244 5.002 -3.301 1.00 86.38 93 GLY A C 1
ATOM 737 O O . GLY A 1 93 ? 6.326 4.610 -4.466 1.00 86.38 93 GLY A O 1
ATOM 738 N N . ALA A 1 94 ? 6.703 6.201 -2.924 1.00 86.81 94 ALA A N 1
ATOM 739 C CA . ALA A 1 94 ? 7.199 7.213 -3.861 1.00 86.81 94 ALA A CA 1
ATOM 740 C C . ALA A 1 94 ? 8.341 6.694 -4.754 1.00 86.81 94 ALA A C 1
ATOM 742 O O . ALA A 1 94 ? 8.323 6.891 -5.969 1.00 86.81 94 ALA A O 1
ATOM 743 N N . ILE A 1 95 ? 9.295 5.959 -4.175 1.00 83.06 95 ILE A N 1
ATOM 744 C CA . ILE A 1 95 ? 10.439 5.390 -4.908 1.00 83.06 95 ILE A CA 1
ATOM 745 C C . ILE A 1 95 ? 9.965 4.357 -5.941 1.00 83.06 95 ILE A C 1
ATOM 747 O O . ILE A 1 95 ? 10.445 4.344 -7.076 1.00 83.06 95 ILE A O 1
ATOM 751 N N . GLY A 1 96 ? 8.983 3.526 -5.575 1.00 84.06 96 GLY A N 1
ATOM 752 C CA . GLY A 1 96 ? 8.400 2.529 -6.473 1.00 84.06 96 GLY A CA 1
ATOM 753 C C . GLY A 1 96 ? 7.677 3.157 -7.666 1.00 84.06 96 GLY A C 1
ATOM 754 O O . GLY A 1 96 ? 7.761 2.634 -8.774 1.00 84.06 96 GLY A O 1
ATOM 755 N N . VAL A 1 97 ? 7.019 4.305 -7.469 1.00 83.88 97 VAL A N 1
ATOM 756 C CA . VAL A 1 97 ? 6.325 5.033 -8.545 1.00 83.88 97 VAL A CA 1
ATOM 757 C C . VAL A 1 97 ? 7.304 5.764 -9.462 1.00 83.88 97 VAL A C 1
ATOM 759 O O . VAL A 1 97 ? 7.128 5.720 -10.673 1.00 83.88 97 VAL A O 1
ATOM 762 N N . LEU A 1 98 ? 8.337 6.410 -8.914 1.00 84.56 98 LEU A N 1
ATOM 763 C CA . LEU A 1 98 ? 9.305 7.181 -9.705 1.00 84.56 98 LEU A CA 1
ATOM 764 C C . LEU A 1 98 ? 10.175 6.291 -10.597 1.00 84.56 98 LEU A C 1
ATOM 766 O O . LEU A 1 98 ? 10.426 6.622 -11.755 1.00 84.56 98 LEU A O 1
ATOM 770 N N . HIS A 1 99 ? 10.635 5.160 -10.059 1.00 82.69 99 HIS A N 1
ATOM 771 C CA . HIS A 1 99 ? 11.592 4.295 -10.749 1.00 82.69 99 HIS A CA 1
ATOM 772 C C . HIS A 1 99 ? 10.957 3.047 -11.363 1.00 82.69 99 HIS A C 1
ATOM 774 O O . HIS A 1 99 ? 11.603 2.373 -12.160 1.00 82.69 99 HIS A O 1
ATOM 780 N N . HIS A 1 100 ? 9.698 2.738 -11.034 1.00 86.00 100 HIS A N 1
ATOM 781 C CA . HIS A 1 100 ? 9.000 1.535 -11.501 1.00 86.00 100 HIS A CA 1
ATOM 782 C C . HIS A 1 100 ? 9.773 0.235 -11.215 1.00 86.00 100 HIS A C 1
ATOM 784 O O . HIS A 1 100 ? 9.711 -0.718 -11.993 1.00 86.00 100 HIS A O 1
ATOM 790 N N . VAL A 1 101 ? 10.503 0.219 -10.095 1.00 84.94 101 VAL A N 1
ATOM 791 C CA . VAL A 1 101 ? 11.324 -0.897 -9.611 1.00 84.94 101 VAL A CA 1
ATOM 792 C C . VAL A 1 101 ? 10.552 -1.661 -8.527 1.00 84.94 101 VAL A C 1
ATOM 794 O O . VAL A 1 101 ? 9.932 -1.030 -7.665 1.00 84.94 101 VAL A O 1
ATOM 797 N N . PRO A 1 102 ? 10.586 -3.006 -8.513 1.00 86.19 102 PRO A N 1
ATOM 798 C CA . PRO A 1 102 ? 9.894 -3.786 -7.495 1.00 86.19 102 PRO A CA 1
ATOM 799 C C . PRO A 1 102 ? 10.567 -3.669 -6.117 1.00 86.19 102 PRO A C 1
ATOM 801 O O . PRO A 1 102 ? 11.794 -3.634 -5.995 1.00 86.19 102 PRO A O 1
ATOM 804 N N . PHE A 1 103 ? 9.751 -3.696 -5.056 1.00 86.31 103 PHE A N 1
ATOM 805 C CA . PHE A 1 103 ? 10.192 -3.639 -3.655 1.00 86.31 103 PHE A CA 1
ATOM 806 C C . PHE A 1 103 ? 11.432 -4.495 -3.308 1.00 86.31 103 PHE A C 1
ATOM 808 O O . PHE A 1 103 ? 12.343 -3.949 -2.686 1.00 86.31 103 PHE A O 1
ATOM 815 N N . PRO A 1 104 ? 11.553 -5.785 -3.703 1.00 84.12 104 PRO A N 1
ATOM 816 C CA . PRO A 1 104 ? 12.727 -6.600 -3.370 1.00 84.12 104 PRO A CA 1
ATOM 817 C C . PRO A 1 104 ? 14.062 -6.037 -3.873 1.00 84.12 104 PRO A C 1
ATOM 819 O O . PRO A 1 104 ? 15.095 -6.326 -3.276 1.00 84.12 104 PRO A O 1
ATOM 822 N N . VAL A 1 105 ? 14.071 -5.249 -4.951 1.00 83.00 105 VAL A N 1
ATOM 823 C CA . VAL A 1 105 ? 15.293 -4.600 -5.450 1.00 83.00 105 VAL A CA 1
ATOM 824 C C . VAL A 1 105 ? 15.633 -3.384 -4.584 1.00 83.00 105 VAL A C 1
ATOM 826 O O . VAL A 1 105 ? 16.780 -3.233 -4.168 1.00 83.00 105 VAL A O 1
ATOM 829 N N . ILE A 1 106 ? 14.629 -2.579 -4.223 1.00 83.31 106 ILE A N 1
ATOM 830 C CA . ILE A 1 106 ? 14.788 -1.405 -3.347 1.00 83.31 106 ILE A CA 1
ATOM 831 C C . ILE A 1 106 ? 15.263 -1.834 -1.948 1.00 83.31 106 ILE A C 1
ATOM 833 O O . ILE A 1 106 ? 16.207 -1.263 -1.409 1.00 83.31 106 ILE A O 1
ATOM 837 N N . ALA A 1 107 ? 14.675 -2.893 -1.388 1.00 83.75 107 ALA A N 1
ATOM 838 C CA . ALA A 1 107 ? 15.044 -3.422 -0.074 1.00 83.75 107 ALA A CA 1
ATOM 839 C C . ALA A 1 107 ? 16.488 -3.965 -0.027 1.00 83.75 107 ALA A C 1
ATOM 841 O O . ALA A 1 107 ? 17.166 -3.890 0.997 1.00 83.75 107 ALA A O 1
ATOM 842 N N . ARG A 1 108 ? 17.004 -4.493 -1.146 1.00 79.44 108 ARG A N 1
ATOM 843 C CA . ARG A 1 108 ? 18.414 -4.912 -1.234 1.00 79.44 108 ARG A CA 1
ATOM 844 C C . ARG A 1 108 ? 19.362 -3.715 -1.228 1.00 79.44 108 ARG A C 1
ATOM 846 O O . ARG A 1 108 ? 20.420 -3.806 -0.615 1.00 79.44 108 ARG A O 1
ATOM 853 N N . ALA A 1 109 ? 18.972 -2.601 -1.844 1.00 74.81 109 ALA A N 1
ATOM 854 C CA . ALA A 1 109 ? 19.771 -1.378 -1.840 1.00 74.81 109 ALA A CA 1
ATOM 855 C C . ALA A 1 109 ? 19.877 -0.732 -0.444 1.00 74.81 109 ALA A C 1
ATOM 857 O O . ALA A 1 109 ? 20.869 -0.068 -0.165 1.00 74.81 109 ALA A O 1
ATOM 858 N N . SER A 1 110 ? 18.895 -0.938 0.445 1.00 73.31 110 SER A N 1
ATOM 859 C CA . SER A 1 110 ? 18.920 -0.365 1.801 1.00 73.31 110 SER A CA 1
ATOM 860 C C . SER A 1 110 ? 19.797 -1.122 2.802 1.00 73.31 110 SER A C 1
ATOM 862 O O . SER A 1 110 ? 20.271 -0.518 3.758 1.00 73.31 110 SER A O 1
ATOM 864 N N . TRP A 1 111 ? 19.989 -2.434 2.627 1.00 60.28 111 TRP A N 1
ATOM 865 C CA . TRP A 1 111 ? 20.701 -3.278 3.604 1.00 60.28 111 TRP A CA 1
ATOM 866 C C . TRP A 1 111 ? 22.089 -3.724 3.156 1.00 60.28 111 TRP A C 1
ATOM 868 O O . TRP A 1 111 ? 22.881 -4.178 3.981 1.00 60.28 111 TRP A O 1
ATOM 878 N N . VAL A 1 112 ? 22.402 -3.604 1.866 1.00 50.06 112 VAL A N 1
ATOM 879 C CA . VAL A 1 112 ? 23.761 -3.822 1.381 1.00 50.06 112 VAL A CA 1
ATOM 880 C C . VAL A 1 112 ? 24.554 -2.548 1.642 1.00 50.06 112 VAL A C 1
ATOM 882 O O . VAL A 1 112 ? 24.399 -1.558 0.930 1.00 50.06 112 VAL A O 1
ATOM 885 N N . SER A 1 113 ? 25.423 -2.579 2.658 1.00 42.00 113 SER A N 1
ATOM 886 C CA . SER A 1 113 ? 26.557 -1.657 2.716 1.00 42.00 113 SER A CA 1
ATOM 887 C C . SER A 1 113 ? 27.260 -1.725 1.371 1.00 42.00 113 SER A C 1
ATOM 889 O O . SER A 1 113 ? 27.728 -2.796 0.983 1.00 42.00 113 SER A O 1
ATOM 891 N N . CYS A 1 114 ? 27.298 -0.602 0.657 1.00 37.09 114 CYS A N 1
ATOM 892 C CA . CYS A 1 114 ? 28.161 -0.446 -0.500 1.00 37.09 114 CYS A CA 1
ATOM 893 C C . CYS A 1 114 ? 29.581 -0.815 -0.036 1.00 37.09 114 CYS A C 1
ATOM 895 O O . CYS A 1 114 ? 30.104 -0.133 0.854 1.00 37.09 114 CYS A O 1
ATOM 897 N N . PRO A 1 115 ? 30.193 -1.908 -0.529 1.00 39.22 115 PRO A N 1
ATOM 898 C CA . PRO A 1 115 ? 31.618 -2.096 -0.327 1.00 39.22 115 PRO A CA 1
ATOM 899 C C . PRO A 1 115 ? 32.315 -0.876 -0.946 1.00 39.22 115 PRO A C 1
ATOM 901 O O . PRO A 1 115 ? 31.842 -0.400 -1.984 1.00 39.22 115 PRO A O 1
ATOM 904 N N . PRO A 1 116 ? 33.392 -0.346 -0.342 1.00 36.69 116 PRO A N 1
ATOM 905 C CA . PRO A 1 116 ? 34.164 0.728 -0.952 1.00 36.69 116 PRO A CA 1
ATOM 906 C C . PRO A 1 116 ? 34.473 0.357 -2.404 1.00 36.69 116 PRO A C 1
ATOM 908 O O . PRO A 1 116 ? 35.012 -0.719 -2.667 1.00 36.69 116 PRO A O 1
ATOM 911 N N . LEU A 1 117 ? 34.051 1.203 -3.347 1.00 40.75 117 LEU A N 1
ATOM 912 C CA . LEU A 1 117 ? 34.366 1.025 -4.758 1.00 40.75 117 LEU A CA 1
ATOM 913 C C . LEU A 1 117 ? 35.870 1.242 -4.923 1.00 40.75 117 LEU A C 1
ATOM 915 O O . LEU A 1 117 ? 36.338 2.376 -4.997 1.00 40.75 117 LEU A O 1
ATOM 919 N N . GLU A 1 118 ? 36.628 0.151 -4.946 1.00 36.91 118 GLU A N 1
ATOM 920 C CA . GLU A 1 118 ? 38.038 0.185 -5.305 1.00 36.91 118 GLU A CA 1
ATOM 921 C C . GLU A 1 118 ? 38.153 0.273 -6.839 1.00 36.91 118 GLU A C 1
ATOM 923 O O . GLU A 1 118 ? 37.771 -0.640 -7.567 1.00 36.91 118 GLU A O 1
ATOM 928 N N . HIS A 1 119 ? 38.622 1.442 -7.285 1.00 38.03 119 HIS A N 1
ATOM 929 C CA . HIS A 1 119 ? 39.150 1.822 -8.601 1.00 38.03 119 HIS A CA 1
ATOM 930 C C . HIS A 1 119 ? 38.338 1.530 -9.882 1.00 38.03 119 HIS A C 1
ATOM 932 O O . HIS A 1 119 ? 38.470 0.495 -10.528 1.00 38.03 119 HIS A O 1
ATOM 938 N N . SER A 1 120 ? 37.674 2.577 -10.384 1.00 32.59 120 SER A N 1
ATOM 939 C CA . SER A 1 120 ? 37.675 2.907 -11.817 1.00 32.59 120 SER A CA 1
ATOM 940 C C . SER A 1 120 ? 37.757 4.426 -11.960 1.00 32.59 120 SER A C 1
ATOM 942 O O . SER A 1 120 ? 36.798 5.140 -11.679 1.00 32.59 120 SER A O 1
ATOM 944 N N . GLU A 1 121 ? 38.937 4.908 -12.339 1.00 44.97 121 GLU A N 1
ATOM 945 C CA . GLU A 1 121 ? 39.261 6.317 -12.563 1.00 44.97 121 GLU A CA 1
ATOM 946 C C . GLU A 1 121 ? 38.444 6.953 -13.708 1.00 44.97 121 GLU A C 1
ATOM 948 O O . GLU A 1 121 ? 37.940 6.259 -14.590 1.00 44.97 121 GLU A O 1
ATOM 953 N N . SER A 1 122 ? 38.419 8.295 -13.709 1.00 43.41 122 SER A N 1
ATOM 954 C CA . SER A 1 122 ? 37.917 9.256 -14.717 1.00 43.41 122 SER A CA 1
ATOM 955 C C . SER A 1 122 ? 36.455 9.756 -14.625 1.00 43.41 122 SER A C 1
ATOM 957 O O . SER A 1 122 ? 35.554 9.314 -15.329 1.00 43.41 122 SER A O 1
ATOM 959 N N . GLY A 1 123 ? 36.252 10.810 -13.821 1.00 35.50 123 GLY A N 1
ATOM 960 C CA . GLY A 1 123 ? 35.112 11.739 -13.895 1.00 35.50 123 GLY A CA 1
ATOM 961 C C . GLY A 1 123 ? 35.259 12.886 -12.875 1.00 35.50 123 GLY A C 1
ATOM 962 O O . GLY A 1 123 ? 35.752 12.624 -11.779 1.00 35.50 123 GLY A O 1
ATOM 963 N N . PRO A 1 124 ? 34.939 14.155 -13.213 1.00 36.44 124 PRO A N 1
ATOM 964 C CA . PRO A 1 124 ? 35.366 15.313 -12.427 1.00 36.44 124 PRO A CA 1
ATOM 965 C C . PRO A 1 124 ? 34.666 15.412 -11.064 1.00 36.44 124 PRO A C 1
ATOM 967 O O . PRO A 1 124 ? 33.456 15.230 -10.948 1.00 36.44 124 PRO A O 1
ATOM 970 N N . LEU A 1 125 ? 35.485 15.734 -10.059 1.00 39.22 125 LEU A N 1
ATOM 971 C CA . LEU A 1 125 ? 35.164 16.049 -8.667 1.00 39.22 125 LEU A CA 1
ATOM 972 C C . LEU A 1 125 ? 33.856 16.840 -8.501 1.00 39.22 125 LEU A C 1
ATOM 974 O O . LEU A 1 125 ? 33.804 18.029 -8.817 1.00 39.22 125 LEU A O 1
ATOM 978 N N . LEU A 1 126 ? 32.845 16.205 -7.908 1.00 39.41 126 LEU A N 1
ATOM 979 C CA . LEU A 1 126 ? 31.783 16.906 -7.189 1.00 39.41 126 LEU A CA 1
ATOM 980 C C . LEU A 1 126 ? 32.081 16.839 -5.683 1.00 39.41 126 LEU A C 1
ATOM 982 O O . LEU A 1 126 ? 32.454 15.791 -5.157 1.00 39.41 126 LEU A O 1
ATOM 986 N N . ASP A 1 127 ? 31.993 18.010 -5.050 1.00 33.53 127 ASP A N 1
ATOM 987 C CA . ASP A 1 127 ? 32.431 18.364 -3.694 1.00 33.53 127 ASP A CA 1
ATOM 988 C C . ASP A 1 127 ? 31.881 17.411 -2.613 1.00 33.53 127 ASP A C 1
ATOM 990 O O . ASP A 1 127 ? 30.685 17.161 -2.491 1.00 33.53 127 ASP A O 1
ATOM 994 N N . SER A 1 128 ? 32.793 16.913 -1.783 1.00 43.84 128 SER A N 1
ATOM 995 C CA . SER A 1 128 ? 32.618 15.984 -0.662 1.00 43.84 128 SER A CA 1
ATOM 996 C C . SER A 1 128 ? 31.844 16.539 0.551 1.00 43.84 128 SER A C 1
ATOM 998 O O . SER A 1 128 ? 31.982 16.015 1.658 1.00 43.84 128 SER A O 1
ATOM 1000 N N . ARG A 1 129 ? 31.050 17.605 0.386 1.00 37.47 129 ARG A N 1
ATOM 1001 C CA . ARG A 1 129 ? 30.309 18.265 1.479 1.00 37.47 129 ARG A CA 1
ATOM 1002 C C . ARG A 1 129 ? 28.809 17.977 1.538 1.00 37.47 129 ARG A C 1
ATOM 1004 O O . ARG A 1 129 ? 28.184 18.360 2.522 1.00 37.47 129 ARG A O 1
ATOM 1011 N N . ASP A 1 130 ? 28.272 17.193 0.606 1.00 35.22 130 ASP A N 1
ATOM 1012 C CA . ASP A 1 130 ? 26.840 16.848 0.584 1.00 35.22 130 ASP A CA 1
ATOM 1013 C C . ASP A 1 130 ? 26.525 15.429 1.104 1.00 35.22 130 ASP A C 1
ATOM 1015 O O . ASP A 1 130 ? 25.382 14.973 1.085 1.00 35.22 130 ASP A O 1
ATOM 1019 N N . THR A 1 131 ? 27.519 14.715 1.639 1.00 38.84 131 THR A N 1
ATOM 1020 C CA . THR A 1 131 ? 27.417 13.284 1.985 1.00 38.84 131 THR A CA 1
ATOM 1021 C C . THR A 1 131 ? 26.617 12.970 3.261 1.00 38.84 131 THR A C 1
ATOM 1023 O O . THR A 1 131 ? 26.600 11.822 3.697 1.00 38.84 131 THR A O 1
ATOM 1026 N N . TRP A 1 132 ? 25.944 13.950 3.881 1.00 31.20 132 TRP A N 1
ATOM 1027 C CA . TRP A 1 132 ? 25.339 13.776 5.213 1.00 31.20 132 TRP A CA 1
ATOM 1028 C C . TRP A 1 132 ? 23.834 14.057 5.348 1.00 31.20 132 TRP A C 1
ATOM 1030 O O . TRP A 1 132 ? 23.347 14.044 6.475 1.00 31.20 132 TRP A O 1
ATOM 1040 N N . THR A 1 133 ? 23.051 14.252 4.274 1.00 32.62 133 THR A N 1
ATOM 1041 C CA . THR A 1 133 ? 21.593 14.507 4.446 1.00 32.62 133 THR A CA 1
ATOM 1042 C C . THR A 1 133 ? 20.597 13.795 3.532 1.00 32.62 133 THR A C 1
ATOM 1044 O O . THR A 1 133 ? 19.402 14.005 3.717 1.00 32.62 133 THR A O 1
ATOM 1047 N N . PHE A 1 134 ? 20.989 12.861 2.661 1.00 30.41 134 PHE A N 1
ATOM 1048 C CA . PHE A 1 134 ? 20.001 12.004 1.983 1.00 30.41 134 PHE A CA 1
ATOM 1049 C C . PHE A 1 134 ? 20.495 10.555 1.911 1.00 30.41 134 PHE A C 1
ATOM 1051 O O . PHE A 1 134 ? 21.544 10.301 1.320 1.00 30.41 134 PHE A O 1
ATOM 1058 N N . PRO A 1 135 ? 19.798 9.590 2.546 1.00 39.03 135 PRO A N 1
ATOM 105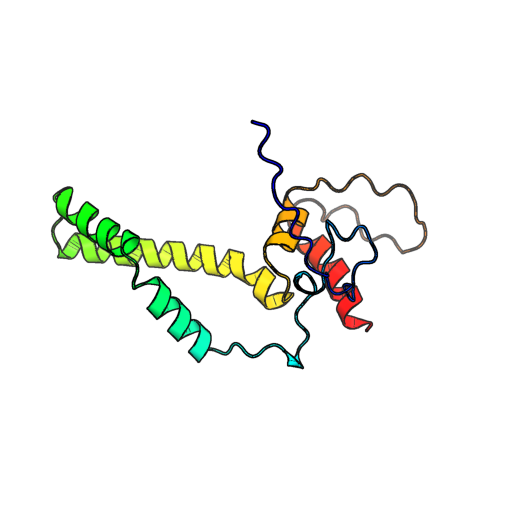9 C CA . PRO A 1 135 ? 20.314 8.239 2.692 1.00 39.03 135 PRO A CA 1
ATOM 1060 C C . PRO A 1 135 ? 20.361 7.547 1.326 1.00 39.03 135 PRO A C 1
ATOM 1062 O O . PRO A 1 135 ? 19.572 7.845 0.427 1.00 39.03 135 PRO A O 1
ATOM 1065 N N . CYS A 1 136 ? 21.296 6.609 1.192 1.00 37.03 136 CYS A N 1
ATOM 1066 C CA . CYS A 1 136 ? 21.720 5.870 -0.004 1.00 37.03 136 CYS A CA 1
ATOM 1067 C C . CYS A 1 136 ? 20.626 5.310 -0.942 1.00 37.03 136 CYS A C 1
ATOM 1069 O O . CYS A 1 136 ? 20.944 4.870 -2.047 1.00 37.03 136 CYS A O 1
ATOM 1071 N N . THR A 1 137 ? 19.349 5.343 -0.561 1.00 39.72 137 THR A N 1
ATOM 1072 C CA . THR A 1 137 ? 18.199 4.951 -1.383 1.00 39.72 137 THR A CA 1
ATOM 1073 C C . THR A 1 137 ? 18.088 5.757 -2.678 1.00 39.72 137 THR A C 1
ATOM 1075 O O . THR A 1 137 ? 17.683 5.203 -3.695 1.00 39.72 137 THR A O 1
ATOM 1078 N N . VAL A 1 138 ? 18.472 7.039 -2.681 1.00 40.38 138 VAL A N 1
ATOM 1079 C CA . VAL A 1 138 ? 18.356 7.892 -3.881 1.00 40.38 138 VAL A CA 1
ATOM 1080 C C . VAL A 1 138 ? 19.512 7.655 -4.862 1.00 40.38 138 VAL A C 1
ATOM 1082 O O . VAL A 1 138 ? 19.301 7.668 -6.071 1.00 40.38 138 VAL A O 1
ATOM 1085 N N . SER A 1 139 ? 20.721 7.365 -4.370 1.00 39.78 139 SER A N 1
ATOM 1086 C CA . SER A 1 139 ? 21.927 7.269 -5.210 1.00 39.78 139 SER A CA 1
ATOM 1087 C C . SER A 1 139 ? 21.976 5.986 -6.054 1.00 39.78 139 SER A C 1
ATOM 1089 O O . SER A 1 139 ? 22.236 6.047 -7.256 1.00 39.78 139 SER A O 1
ATOM 1091 N N . VAL A 1 140 ? 21.615 4.827 -5.485 1.00 43.66 140 VAL A N 1
ATOM 1092 C CA . VAL A 1 140 ? 21.501 3.567 -6.256 1.00 43.66 140 VAL A CA 1
ATOM 1093 C C . VAL A 1 140 ? 20.360 3.655 -7.276 1.00 43.66 140 VAL A C 1
ATOM 1095 O O . VAL A 1 140 ? 20.466 3.156 -8.398 1.00 43.66 140 VAL A O 1
ATOM 1098 N N . SER A 1 141 ? 19.280 4.346 -6.905 1.00 42.00 141 SER A N 1
ATOM 1099 C CA . SER A 1 141 ? 18.127 4.565 -7.773 1.00 42.00 141 SER A CA 1
ATOM 1100 C C . SER A 1 141 ? 18.435 5.523 -8.930 1.00 42.00 141 SER A C 1
ATOM 1102 O O . SER A 1 141 ? 17.978 5.291 -10.047 1.00 42.00 141 SER A O 1
ATOM 1104 N N . ALA A 1 142 ? 19.265 6.546 -8.704 1.00 37.38 142 ALA A N 1
ATOM 1105 C CA . ALA A 1 142 ? 19.743 7.464 -9.737 1.00 37.38 142 ALA A CA 1
ATOM 1106 C C . ALA A 1 142 ? 20.677 6.768 -10.742 1.00 37.38 142 ALA A C 1
ATOM 1108 O O . ALA A 1 142 ? 20.440 6.853 -11.942 1.00 37.38 142 ALA A O 1
ATOM 1109 N N . ALA A 1 143 ? 21.651 5.974 -10.280 1.00 42.31 143 ALA A N 1
ATOM 1110 C CA . ALA A 1 143 ? 22.552 5.229 -11.169 1.00 42.31 143 ALA A CA 1
ATOM 1111 C C . ALA A 1 143 ? 21.821 4.175 -12.031 1.00 42.31 143 ALA A C 1
ATOM 1113 O O . ALA A 1 143 ? 22.193 3.922 -13.181 1.00 42.31 143 ALA A O 1
ATOM 1114 N N . CYS A 1 144 ? 20.757 3.566 -11.496 1.00 40.78 144 CYS A N 1
ATOM 1115 C CA . CYS A 1 144 ? 19.888 2.655 -12.245 1.00 40.78 144 CYS A CA 1
ATOM 1116 C C . CYS A 1 144 ? 18.951 3.413 -13.212 1.00 40.78 144 CYS A C 1
ATOM 1118 O O . CYS A 1 144 ? 18.728 2.973 -14.342 1.00 40.78 144 CYS A O 1
ATOM 1120 N N . ALA A 1 145 ? 18.453 4.588 -12.808 1.00 38.66 145 ALA A N 1
ATOM 1121 C CA . ALA A 1 145 ? 17.621 5.460 -13.639 1.00 38.66 145 ALA A CA 1
ATOM 1122 C C . ALA A 1 145 ? 18.389 6.084 -14.817 1.00 38.66 145 ALA A C 1
ATOM 1124 O O . ALA A 1 145 ? 17.843 6.160 -15.917 1.00 38.66 145 ALA A O 1
ATOM 1125 N N . ASP A 1 146 ? 19.656 6.458 -14.630 1.00 36.47 146 ASP A N 1
ATOM 1126 C CA . ASP A 1 146 ? 20.511 6.988 -15.699 1.00 36.47 146 ASP A CA 1
ATOM 1127 C C . ASP A 1 146 ? 20.804 5.929 -16.769 1.00 36.47 146 ASP A C 1
ATOM 1129 O O . ASP A 1 146 ? 20.830 6.229 -17.964 1.00 36.47 146 ASP A O 1
ATOM 1133 N N . ARG A 1 147 ? 20.909 4.655 -16.370 1.00 39.06 147 ARG A N 1
ATOM 1134 C CA . ARG A 1 147 ? 21.030 3.523 -17.302 1.00 39.06 147 ARG A CA 1
ATOM 1135 C C . ARG A 1 147 ? 19.707 3.166 -18.001 1.00 39.06 147 ARG A C 1
ATOM 1137 O O . ARG A 1 147 ? 19.742 2.592 -19.083 1.00 39.06 147 ARG A O 1
ATOM 1144 N N . CYS A 1 148 ? 18.557 3.531 -17.424 1.00 35.81 148 CYS A N 1
ATOM 1145 C CA . CYS A 1 148 ? 17.243 3.430 -18.079 1.00 35.81 148 CYS A CA 1
ATOM 1146 C C . CYS A 1 148 ? 16.975 4.552 -19.092 1.00 35.81 148 CYS A C 1
ATOM 1148 O O . CYS A 1 148 ? 16.091 4.401 -19.924 1.00 35.81 148 CYS A O 1
ATOM 1150 N N . ARG A 1 149 ? 17.679 5.689 -19.014 1.00 33.72 149 ARG A N 1
ATOM 1151 C CA . ARG A 1 149 ? 17.503 6.813 -19.951 1.00 33.72 149 ARG A CA 1
ATOM 1152 C C . ARG A 1 149 ? 18.344 6.659 -21.227 1.00 33.72 149 ARG A C 1
ATOM 1154 O O . ARG A 1 149 ? 18.068 7.333 -22.213 1.00 33.72 149 ARG A O 1
ATOM 1161 N N . SER A 1 150 ? 19.365 5.799 -21.208 1.00 38.03 150 SER A N 1
ATOM 1162 C CA . SER A 1 150 ? 20.303 5.583 -22.321 1.00 38.03 150 SER A CA 1
ATOM 1163 C C . SER A 1 150 ? 20.001 4.362 -23.203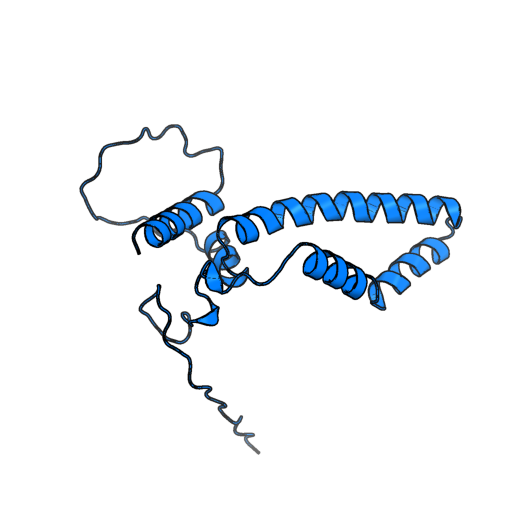 1.00 38.03 150 SER A C 1
ATOM 1165 O O . SER A 1 150 ? 20.723 4.137 -24.175 1.00 38.03 150 SER A O 1
ATOM 1167 N N . LYS A 1 151 ? 18.948 3.594 -22.898 1.00 35.62 151 LYS A N 1
ATOM 1168 C CA . LYS A 1 151 ? 18.404 2.507 -23.728 1.00 35.62 151 LYS A CA 1
ATOM 1169 C C . LYS A 1 151 ? 16.925 2.747 -23.990 1.00 35.62 151 LYS A C 1
ATOM 1171 O O . LYS A 1 151 ? 16.495 2.452 -25.124 1.00 35.62 151 LYS A O 1
#

Secondary structure (DSSP, 8-state):
---------PPPPPPSS--S-TTT--GGGSPPPGGG----HHHHHHHHHHHHS-HHHHHHHHHHHHTT--HHHHHHHHHHHHHHHHHHHHHHHHHHHHH---HHHHHHHHHS---------------TT-TTSS-THHHHHHHHHHHHH--

pLDDT: mean 72.19, std 21.52, range [30.41, 95.75]

Organism: Cyphellophora europaea (strain CBS 101466) (NCBI:txid1220924)

Foldseek 3Di:
DDPDDDDPDDDFAADPQDDDDPVVDGVVQDADDPVRPPDDPVNVVVVVVVVCPDPVNVVVLVVVVVVPDDNVVSVVVSVVVVVVVVVVVCVVCPLCVVQSGDPVVLVCQQPDDDDPPDDDDDDDDDDPPPPPPDDRSVVVSVVSVVVVVVD

Radius of gyration: 22.4 Å; chains: 1; bounding box: 58×61×50 Å